Protein AF-A0A2S6AYX5-F1 (afdb_monomer_lite)

pLDDT: mean 84.14, std 11.58, range [57.25, 97.19]

Foldseek 3Di:
DDDDDDDCVPDPVNVVVDVVVDDDPQQPPWDQAPVRDIGGNDDPVVVCVSPVVDDDDDPPDDDPDDFDDPDPVSVVVVVVD

Sequence (81 aa):
YPNVTLDAEQDADSVALLEGLTPHRDDFPLVVCPNGTVLRNPDEGQLASCLGLIPDFDPAHVYDVAIVGAGPAGLAAAVYA

Radius of gyration: 18.16 Å; chains: 1; bounding box: 45×23×44 Å

Secondary structure (DSSP, 8-state):
-------TTT-HHHHHHHHHH-S-GGGPSEEE-TTS-EEES--HHHHHHHTT-SPPP-TTPPPS------SHHHHHHHT--

Structure (mmCIF, N/CA/C/O backbone):
data_AF-A0A2S6AYX5-F1
#
_entry.id   AF-A0A2S6AYX5-F1
#
loop_
_atom_site.group_PDB
_atom_site.id
_atom_site.type_symbol
_atom_site.label_atom_id
_atom_site.label_alt_id
_atom_site.label_comp_id
_atom_site.label_asym_id
_atom_site.label_entity_id
_atom_site.label_seq_id
_atom_site.pdbx_PDB_ins_code
_atom_site.Cartn_x
_atom_site.Cartn_y
_atom_site.Cartn_z
_atom_site.occupancy
_atom_site.B_iso_or_equiv
_atom_site.auth_seq_id
_atom_site.auth_comp_id
_atom_site.auth_asym_id
_atom_site.auth_atom_id
_atom_site.pdbx_PDB_model_num
ATOM 1 N N . TYR A 1 1 ? 4.528 0.127 11.150 1.00 57.25 1 TYR A N 1
ATOM 2 C CA . TYR A 1 1 ? 3.402 0.989 11.548 1.00 57.25 1 TYR A CA 1
ATOM 3 C C . TYR A 1 1 ? 2.776 0.418 12.806 1.00 57.25 1 TYR A C 1
ATOM 5 O O . TYR A 1 1 ? 2.349 -0.733 12.756 1.00 57.25 1 TYR A O 1
ATOM 13 N N . PRO A 1 2 ? 2.788 1.138 13.939 1.00 77.31 2 PRO A N 1
ATOM 14 C CA . PRO A 1 2 ? 2.003 0.726 15.095 1.00 77.31 2 PRO A CA 1
ATOM 15 C C . PRO A 1 2 ? 0.518 0.798 14.718 1.00 77.31 2 PRO A C 1
ATOM 17 O O . PRO A 1 2 ? 0.074 1.790 14.147 1.00 77.31 2 PRO A O 1
ATOM 20 N N . ASN A 1 3 ? -0.223 -0.268 14.994 1.00 79.38 3 ASN A N 1
ATOM 21 C CA . ASN A 1 3 ? -1.674 -0.316 14.866 1.00 79.38 3 ASN A CA 1
ATOM 22 C C . ASN A 1 3 ? -2.261 -0.715 16.224 1.00 79.38 3 ASN A C 1
ATOM 24 O O . ASN A 1 3 ? -1.592 -1.375 17.020 1.00 79.38 3 ASN A O 1
ATOM 28 N N . VAL A 1 4 ? -3.490 -0.284 16.488 1.00 84.25 4 VAL A N 1
ATOM 29 C CA . VAL A 1 4 ? -4.283 -0.736 17.633 1.00 84.25 4 VAL A CA 1
ATOM 30 C C . VAL A 1 4 ? -5.484 -1.460 17.054 1.00 84.25 4 VAL A C 1
ATOM 32 O O . VAL A 1 4 ? -6.174 -0.913 16.198 1.00 84.25 4 VAL A O 1
ATOM 35 N N . THR A 1 5 ? -5.699 -2.694 17.496 1.00 83.81 5 THR A N 1
ATOM 36 C CA . THR A 1 5 ? -6.848 -3.501 17.085 1.00 83.81 5 THR A CA 1
ATOM 37 C C . THR A 1 5 ? -7.836 -3.539 18.241 1.00 83.81 5 THR A C 1
ATOM 39 O O . THR A 1 5 ? -7.442 -3.846 19.365 1.00 83.81 5 THR A O 1
ATOM 42 N N . LEU A 1 6 ? -9.096 -3.218 17.963 1.00 79.00 6 LEU A N 1
ATOM 43 C CA . LEU A 1 6 ? -10.205 -3.327 18.907 1.00 79.00 6 LEU A CA 1
ATOM 44 C C . LEU A 1 6 ? -11.189 -4.357 18.356 1.00 79.00 6 LEU A C 1
ATOM 46 O O . LEU A 1 6 ? -11.556 -4.286 17.181 1.00 79.00 6 LEU A O 1
ATOM 50 N N . ASP A 1 7 ? -11.580 -5.319 19.187 1.00 77.19 7 ASP A N 1
ATOM 51 C CA . ASP A 1 7 ? -12.576 -6.322 18.818 1.00 77.19 7 ASP A CA 1
ATOM 52 C C . ASP A 1 7 ? -13.971 -5.829 19.216 1.00 77.19 7 ASP A C 1
ATOM 54 O O . ASP A 1 7 ? -14.333 -5.786 20.393 1.00 77.19 7 ASP A O 1
ATOM 58 N N . ALA A 1 8 ? -14.751 -5.477 18.197 1.00 69.12 8 ALA A N 1
ATOM 59 C CA . ALA A 1 8 ? -16.126 -5.016 18.315 1.00 69.12 8 ALA A CA 1
ATOM 60 C C . ALA A 1 8 ? -17.055 -5.998 19.048 1.00 69.12 8 ALA A C 1
ATOM 62 O O . ALA A 1 8 ? -18.063 -5.571 19.607 1.00 69.12 8 ALA A O 1
ATOM 63 N N . GLU A 1 9 ? -16.761 -7.303 19.023 1.00 69.94 9 GLU A N 1
ATOM 64 C CA . GLU A 1 9 ? -17.611 -8.320 19.651 1.00 69.94 9 GLU A CA 1
ATOM 65 C C . GLU A 1 9 ? -17.308 -8.518 21.141 1.00 69.94 9 GLU A C 1
ATOM 67 O O . GLU A 1 9 ? -18.156 -9.025 21.877 1.00 69.94 9 GLU A O 1
ATOM 72 N N . GLN A 1 10 ? -16.116 -8.120 21.595 1.00 69.50 10 GLN A N 1
ATOM 73 C CA . GLN A 1 10 ? -15.628 -8.388 22.954 1.00 69.50 10 GLN A CA 1
ATOM 74 C C . GLN A 1 10 ? -15.512 -7.132 23.827 1.00 69.50 10 GLN A C 1
ATOM 76 O O . GLN A 1 10 ? -15.384 -7.257 25.046 1.00 69.50 10 GLN A O 1
ATOM 81 N N . ASP A 1 11 ? -15.582 -5.937 23.238 1.00 66.44 11 ASP A N 1
ATOM 82 C CA . ASP A 1 11 ? -15.409 -4.665 23.939 1.00 66.44 11 ASP A CA 1
ATOM 83 C C . ASP A 1 11 ? -16.700 -3.823 23.921 1.00 66.44 11 ASP A C 1
ATOM 85 O O . ASP A 1 11 ? -17.113 -3.276 22.897 1.00 66.44 11 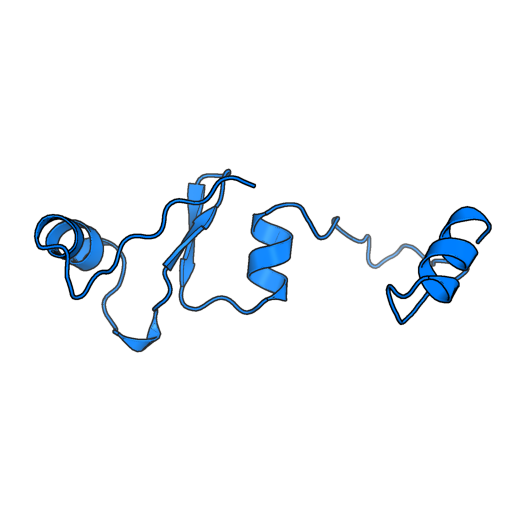ASP A O 1
ATOM 89 N N . ALA A 1 12 ? -17.351 -3.713 25.082 1.00 58.66 12 ALA A N 1
ATOM 90 C CA . ALA A 1 12 ? -18.635 -3.031 25.242 1.00 58.66 12 ALA A CA 1
ATOM 91 C C . ALA A 1 12 ? -18.574 -1.515 24.966 1.00 58.66 12 ALA A C 1
ATOM 93 O O . ALA A 1 12 ? -19.575 -0.951 24.520 1.00 58.66 12 ALA A O 1
ATOM 94 N N . ASP A 1 13 ? -17.420 -0.865 25.165 1.00 61.47 13 ASP A N 1
ATOM 95 C CA . ASP A 1 13 ? -17.241 0.564 24.862 1.00 61.47 13 ASP A CA 1
ATOM 96 C C . ASP A 1 13 ? -17.047 0.800 23.351 1.00 61.47 13 ASP A C 1
ATOM 98 O O . ASP A 1 13 ? -17.341 1.882 22.835 1.00 61.47 13 ASP A O 1
ATOM 102 N N . SER A 1 14 ? -16.625 -0.234 22.613 1.00 60.03 14 SER A N 1
ATOM 103 C CA . SER A 1 14 ? -16.484 -0.190 21.152 1.00 60.03 14 SER A CA 1
ATOM 104 C C . SER A 1 14 ? -17.839 -0.145 20.441 1.00 60.03 14 SER A C 1
ATOM 106 O O . SER A 1 14 ? -17.970 0.505 19.405 1.00 60.03 14 SER A O 1
ATOM 108 N N . VAL A 1 15 ? -18.877 -0.767 21.010 1.00 58.47 15 VAL A N 1
ATOM 109 C CA . VAL A 1 15 ? -20.209 -0.892 20.391 1.00 58.47 15 VAL A CA 1
ATOM 110 C C . VAL A 1 15 ? -20.869 0.472 20.146 1.00 58.47 15 VAL A C 1
ATOM 112 O O . VAL A 1 15 ? -21.382 0.714 19.056 1.00 58.47 15 VAL A O 1
ATOM 115 N N . ALA A 1 16 ? -20.786 1.404 21.100 1.00 61.19 16 ALA A N 1
ATOM 116 C CA . ALA A 1 16 ? -21.385 2.738 20.966 1.00 61.19 16 ALA A CA 1
ATOM 117 C C . ALA A 1 16 ? -20.692 3.612 19.899 1.00 61.19 16 ALA A C 1
ATOM 119 O O . ALA A 1 16 ? -21.328 4.444 19.252 1.00 61.19 16 ALA A O 1
ATOM 120 N N . LEU A 1 17 ? -19.385 3.417 19.692 1.00 63.53 17 LEU A N 1
ATOM 121 C CA . LEU A 1 17 ? -18.607 4.101 18.652 1.00 63.53 17 LEU A CA 1
ATOM 122 C C . LEU A 1 17 ? -18.932 3.535 17.256 1.00 63.53 17 LEU A C 1
ATOM 124 O O . LEU A 1 17 ? -18.960 4.271 16.269 1.00 63.53 17 LEU A O 1
ATOM 128 N N . LEU A 1 18 ? -19.231 2.235 17.184 1.00 63.56 18 LEU A N 1
ATOM 129 C CA . LEU A 1 18 ? -19.572 1.525 15.950 1.00 63.56 18 LEU A CA 1
ATOM 130 C C . LEU A 1 18 ? -20.974 1.857 15.434 1.00 63.56 18 LEU A C 1
ATOM 132 O O . LEU A 1 18 ? -21.132 2.013 14.222 1.00 63.56 18 LEU A O 1
ATOM 136 N N . GLU A 1 19 ? -21.953 2.061 16.324 1.00 63.00 19 GLU A N 1
ATOM 137 C CA . GLU A 1 19 ? -23.319 2.475 15.954 1.00 63.00 19 GLU A CA 1
ATOM 138 C C . GLU A 1 19 ? -23.350 3.785 15.142 1.00 63.00 19 GLU A C 1
ATOM 140 O O . GLU A 1 19 ? -24.236 3.978 14.308 1.00 63.00 19 GLU A O 1
ATOM 145 N N . GLY A 1 20 ? -22.368 4.676 15.334 1.00 64.62 20 GLY A N 1
ATOM 146 C CA . GLY A 1 20 ? -22.240 5.922 14.571 1.00 64.62 20 GLY A CA 1
ATOM 147 C C . GLY A 1 20 ? -21.427 5.814 13.275 1.00 64.62 20 GLY A C 1
ATOM 148 O O . GLY A 1 20 ? -21.550 6.677 12.405 1.00 64.62 20 GLY A O 1
ATOM 149 N N . LEU A 1 21 ? -20.585 4.786 13.131 1.00 67.06 21 LEU A N 1
ATOM 150 C CA . LEU A 1 21 ? -19.608 4.684 12.041 1.00 67.06 21 LEU A CA 1
ATOM 151 C C . LEU A 1 21 ? -20.055 3.758 10.913 1.00 67.06 21 LEU A C 1
ATOM 153 O O . LEU A 1 21 ? -19.662 3.985 9.759 1.00 67.06 21 LEU A O 1
ATOM 157 N N . THR A 1 22 ? -20.863 2.736 11.216 1.00 65.81 22 THR A N 1
ATOM 158 C CA . THR A 1 22 ? -21.240 1.752 10.203 1.00 65.81 22 THR A CA 1
ATOM 159 C C . THR A 1 22 ? -22.561 1.025 10.506 1.00 65.81 22 THR A C 1
ATOM 161 O O . THR A 1 22 ? -22.747 0.536 11.617 1.00 65.81 22 THR A O 1
ATOM 164 N N . PRO A 1 23 ? -23.500 0.943 9.541 1.00 66.44 23 PRO A N 1
ATOM 165 C CA . PRO A 1 23 ? -24.806 0.320 9.757 1.00 66.44 23 PRO A CA 1
ATOM 166 C C . PRO A 1 23 ? -24.823 -1.204 9.537 1.00 66.44 23 PRO A C 1
ATOM 168 O O . PRO A 1 23 ? -25.796 -1.852 9.932 1.00 66.44 23 PRO A O 1
ATOM 171 N N . HIS A 1 24 ? -23.798 -1.795 8.903 1.00 76.88 24 HIS A N 1
ATOM 172 C CA . HIS A 1 24 ? -23.807 -3.205 8.500 1.00 76.88 24 HIS A CA 1
ATOM 173 C C . HIS A 1 24 ? -22.557 -3.973 8.956 1.00 76.88 24 HIS A C 1
ATOM 175 O O . HIS A 1 24 ? -21.445 -3.456 8.950 1.00 76.88 24 HIS A O 1
ATOM 181 N N . ARG A 1 25 ? -22.730 -5.255 9.318 1.00 76.81 25 ARG A N 1
ATOM 182 C CA . ARG A 1 25 ? -21.611 -6.153 9.681 1.00 76.81 25 ARG A CA 1
ATOM 183 C C . ARG A 1 25 ? -20.616 -6.365 8.537 1.00 76.81 25 ARG A C 1
ATOM 185 O O . ARG A 1 25 ? -19.445 -6.606 8.802 1.00 76.81 25 ARG A O 1
ATOM 192 N N . ASP A 1 26 ? -21.070 -6.249 7.295 1.00 83.56 26 ASP A N 1
ATOM 193 C CA . ASP A 1 26 ? -20.231 -6.452 6.109 1.00 83.56 26 ASP A CA 1
ATOM 194 C C . ASP A 1 26 ? -19.254 -5.289 5.860 1.00 83.56 26 ASP A C 1
ATOM 196 O O . ASP A 1 26 ? -18.378 -5.384 5.001 1.00 83.56 26 ASP A O 1
ATOM 200 N N . ASP A 1 27 ? -19.379 -4.202 6.630 1.00 84.69 27 ASP A N 1
ATOM 201 C CA . ASP A 1 27 ? -18.470 -3.058 6.589 1.00 84.69 27 ASP A CA 1
ATOM 202 C C . ASP A 1 27 ? -17.169 -3.299 7.372 1.00 84.69 27 ASP A C 1
ATOM 204 O O . ASP A 1 27 ? -16.238 -2.494 7.298 1.00 84.69 27 ASP A O 1
ATOM 208 N N . PHE A 1 28 ? -17.091 -4.384 8.147 1.00 84.19 28 PHE A N 1
ATOM 209 C CA . PHE A 1 28 ? -15.891 -4.724 8.899 1.00 84.19 28 PHE A CA 1
ATOM 210 C C . PHE A 1 28 ? -14.849 -5.437 8.021 1.00 84.19 28 PHE A C 1
ATOM 212 O O . PHE A 1 28 ? -15.216 -6.226 7.151 1.00 84.19 28 PHE A O 1
ATOM 219 N N . PRO A 1 29 ? -13.546 -5.218 8.285 1.00 88.44 29 PRO A N 1
ATOM 220 C CA . PRO A 1 29 ? -13.003 -4.338 9.323 1.00 88.44 29 PRO A CA 1
ATOM 221 C C . PRO A 1 29 ? -13.100 -2.849 8.955 1.00 88.44 29 PRO A C 1
ATOM 223 O O . PRO A 1 29 ? -12.954 -2.466 7.795 1.00 88.44 29 PRO A O 1
ATOM 226 N N . LEU A 1 30 ? -13.292 -2.002 9.970 1.00 89.00 30 LEU A N 1
ATOM 227 C CA . LEU A 1 30 ? -13.131 -0.556 9.832 1.00 89.00 30 LEU A CA 1
ATOM 228 C C . LEU A 1 30 ? -11.664 -0.182 10.042 1.00 89.00 30 LEU A C 1
ATOM 230 O O . LEU A 1 30 ? -11.044 -0.618 11.013 1.00 89.00 30 LEU A O 1
ATOM 234 N N . VAL A 1 31 ? -11.118 0.661 9.169 1.00 90.06 31 VAL A N 1
ATOM 235 C CA . VAL A 1 31 ? -9.736 1.148 9.280 1.00 90.06 31 VAL A CA 1
ATOM 236 C C . VAL A 1 31 ? -9.733 2.666 9.335 1.00 90.06 31 VAL A C 1
ATOM 238 O O . VAL A 1 31 ? -10.184 3.320 8.400 1.00 90.06 31 VAL A O 1
ATOM 241 N N . VAL A 1 32 ? -9.181 3.231 10.410 1.00 89.69 32 VAL A N 1
ATOM 242 C CA . VAL A 1 32 ? -8.930 4.674 10.517 1.00 89.69 32 VAL A CA 1
ATOM 243 C C . VAL A 1 32 ? -7.502 4.957 10.061 1.00 89.69 32 VAL A C 1
ATOM 245 O O . VAL A 1 32 ? -6.533 4.593 10.726 1.00 89.69 32 VAL A O 1
ATOM 248 N N . CYS A 1 33 ? -7.375 5.592 8.903 1.00 90.81 33 CYS A N 1
ATOM 249 C CA 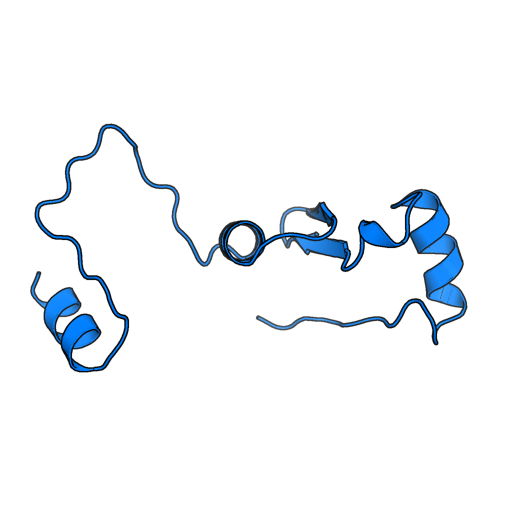. CYS A 1 33 ? -6.103 5.975 8.307 1.00 90.81 33 CYS A CA 1
ATOM 250 C C . CYS A 1 33 ? -5.430 7.113 9.096 1.00 90.81 33 CYS A C 1
ATOM 252 O O . CYS A 1 33 ? -6.124 7.930 9.708 1.00 90.81 33 CYS A O 1
ATOM 254 N N . PRO A 1 34 ? -4.094 7.269 9.015 1.00 87.19 34 PRO A N 1
ATOM 255 C CA . PRO A 1 34 ? -3.381 8.377 9.664 1.00 87.19 34 PRO A CA 1
ATOM 256 C C . PRO A 1 34 ? -3.874 9.778 9.262 1.00 87.19 34 PRO A C 1
ATOM 258 O O . PRO A 1 34 ? -3.726 10.727 10.024 1.00 87.19 34 PRO A O 1
ATOM 261 N N . ASN A 1 35 ? -4.472 9.911 8.074 1.00 85.44 35 ASN A N 1
ATOM 262 C CA . ASN A 1 35 ? -5.063 11.155 7.573 1.00 85.44 35 ASN A CA 1
ATOM 263 C C . ASN A 1 35 ? -6.518 11.392 8.045 1.00 85.44 35 ASN A C 1
ATOM 265 O O . ASN A 1 35 ? -7.141 12.358 7.614 1.00 85.44 35 ASN A O 1
ATOM 269 N N . GLY A 1 36 ? -7.068 10.516 8.894 1.00 87.44 36 GLY A N 1
ATOM 270 C CA . GLY A 1 36 ? -8.438 10.593 9.412 1.00 87.44 36 GLY A CA 1
ATOM 271 C C . GLY A 1 36 ? -9.510 9.960 8.518 1.00 87.44 36 GLY A C 1
ATOM 272 O O . GLY A 1 36 ? -10.678 9.945 8.900 1.00 87.44 36 GLY A O 1
ATOM 273 N N . THR A 1 37 ? -9.145 9.421 7.350 1.00 89.69 37 THR A N 1
ATOM 274 C CA . THR A 1 37 ? -10.086 8.689 6.483 1.00 89.69 37 THR A CA 1
ATOM 275 C C . THR A 1 37 ? -10.511 7.388 7.157 1.00 89.69 37 THR A C 1
ATOM 277 O O . THR A 1 37 ? -9.669 6.679 7.703 1.00 89.69 37 THR A O 1
ATOM 280 N N . VAL A 1 38 ? -11.799 7.051 7.086 1.00 89.81 38 VAL A N 1
ATOM 281 C CA . VAL A 1 38 ? -12.322 5.765 7.562 1.00 89.81 38 VAL A CA 1
ATOM 282 C C . VAL A 1 38 ? -12.641 4.886 6.359 1.00 89.81 38 VAL A C 1
ATOM 284 O O . VAL A 1 38 ? -13.495 5.238 5.547 1.00 89.81 38 VAL A O 1
ATOM 287 N N . LEU A 1 39 ? -11.954 3.753 6.242 1.00 91.31 39 LEU A N 1
ATOM 288 C CA . LEU A 1 39 ? -12.243 2.726 5.247 1.00 91.31 39 LEU A CA 1
ATOM 289 C C . LEU A 1 39 ? -13.158 1.657 5.846 1.00 91.31 39 LEU A C 1
ATOM 291 O O . LEU A 1 39 ? -13.021 1.311 7.021 1.00 91.31 39 LEU A O 1
ATOM 295 N N . ARG A 1 40 ? -14.068 1.134 5.022 1.00 91.62 40 ARG A N 1
ATOM 296 C CA . ARG A 1 40 ? -15.000 0.053 5.365 1.00 91.62 40 ARG A CA 1
ATOM 297 C C . ARG A 1 40 ? -14.681 -1.156 4.506 1.00 91.62 40 ARG A C 1
ATOM 299 O O . ARG A 1 40 ? -14.682 -1.012 3.287 1.00 91.62 40 ARG A O 1
ATOM 306 N N . ASN A 1 41 ? -14.387 -2.284 5.145 1.00 92.38 41 ASN A N 1
ATOM 307 C CA . ASN A 1 41 ? -13.989 -3.537 4.507 1.00 92.38 41 ASN A CA 1
ATOM 308 C C . ASN A 1 41 ? -13.013 -3.322 3.326 1.00 92.38 41 ASN A C 1
ATOM 310 O O . ASN A 1 41 ? -13.334 -3.678 2.188 1.00 92.38 41 ASN A O 1
ATOM 314 N N . PRO A 1 42 ? -11.869 -2.640 3.555 1.00 94.19 42 PRO A N 1
ATOM 315 C CA . PRO A 1 42 ? -10.963 -2.306 2.471 1.00 94.19 42 PRO A CA 1
ATOM 316 C C . PRO A 1 42 ? -10.253 -3.540 1.928 1.00 94.19 42 PRO A C 1
ATOM 318 O O . PRO A 1 42 ? -9.884 -4.444 2.681 1.00 94.19 42 PRO A O 1
ATOM 321 N N . ASP A 1 43 ? -9.964 -3.518 0.631 1.00 94.62 43 ASP A N 1
ATOM 322 C CA . ASP A 1 43 ? -8.986 -4.436 0.059 1.00 94.62 43 ASP A CA 1
ATOM 323 C C . ASP A 1 43 ? -7.544 -4.051 0.455 1.00 94.62 43 ASP A C 1
ATOM 325 O O . ASP A 1 43 ? -7.265 -2.978 1.006 1.00 94.62 43 ASP A O 1
ATOM 329 N N . GLU A 1 44 ? -6.599 -4.951 0.179 1.00 92.75 44 GLU A N 1
ATOM 330 C CA . GLU A 1 44 ? -5.185 -4.757 0.514 1.00 92.75 44 GLU A CA 1
ATOM 331 C C . GLU A 1 44 ? -4.580 -3.514 -0.157 1.00 92.75 44 GLU A C 1
ATOM 333 O O . GLU A 1 44 ? -3.737 -2.845 0.442 1.00 92.75 44 GLU A O 1
ATOM 338 N N . GLY A 1 45 ? -5.015 -3.180 -1.376 1.00 92.19 45 GLY A N 1
ATOM 339 C CA . GLY A 1 45 ? -4.534 -2.019 -2.120 1.00 92.19 45 GLY A CA 1
ATOM 340 C C . GLY A 1 45 ? -5.009 -0.714 -1.492 1.00 92.19 45 GLY A C 1
ATOM 341 O O . GLY A 1 45 ? -4.203 0.180 -1.239 1.00 92.19 45 GLY A O 1
ATOM 342 N N . GLN A 1 46 ? -6.295 -0.630 -1.154 1.00 92.94 46 GLN A N 1
ATOM 343 C CA . GLN A 1 46 ? -6.878 0.510 -0.447 1.00 92.94 46 GLN A CA 1
ATOM 344 C C . GLN A 1 46 ? -6.202 0.733 0.908 1.00 92.94 46 GLN A C 1
ATOM 346 O O . GLN A 1 46 ? -5.858 1.868 1.253 1.00 92.94 46 GLN A O 1
ATOM 351 N N . LEU A 1 47 ? -5.959 -0.346 1.659 1.00 93.06 47 LEU A N 1
ATOM 352 C CA . LEU A 1 47 ? -5.235 -0.285 2.925 1.00 93.06 47 LEU A CA 1
ATOM 353 C C . LEU A 1 47 ? -3.788 0.187 2.728 1.00 93.06 47 LEU A C 1
ATOM 355 O O . LEU A 1 47 ? -3.313 1.058 3.458 1.00 93.06 47 LEU A O 1
ATOM 359 N N . ALA A 1 48 ? -3.084 -0.354 1.736 1.00 91.88 48 ALA A N 1
ATOM 360 C CA . ALA A 1 48 ? -1.700 0.006 1.464 1.00 91.88 48 ALA A CA 1
ATOM 361 C C . ALA A 1 48 ? -1.559 1.477 1.030 1.00 91.88 48 ALA A C 1
ATOM 363 O O . ALA A 1 48 ? -0.672 2.171 1.532 1.00 91.88 48 ALA A O 1
ATOM 364 N N . SER A 1 49 ? -2.462 1.991 0.190 1.00 91.19 49 SER A N 1
ATOM 365 C CA . SER A 1 49 ? -2.535 3.420 -0.147 1.00 91.19 49 SER A CA 1
ATOM 366 C C . SER A 1 49 ? -2.825 4.285 1.084 1.00 91.19 49 SER A C 1
ATOM 368 O O . SER A 1 49 ? -2.129 5.267 1.327 1.00 91.19 49 SER A O 1
ATOM 370 N N . CYS A 1 50 ? -3.793 3.894 1.917 1.00 91.19 50 CYS A N 1
ATOM 371 C CA . CYS A 1 50 ? -4.127 4.577 3.175 1.00 91.19 50 CYS A CA 1
ATOM 372 C C . CYS A 1 50 ? -2.937 4.689 4.145 1.00 91.19 50 CYS A C 1
ATOM 374 O O . CYS A 1 50 ? -2.782 5.700 4.833 1.00 91.19 50 CYS A O 1
ATOM 376 N N . LEU A 1 51 ? -2.077 3.670 4.186 1.00 90.44 51 LEU A N 1
ATOM 377 C CA . LEU A 1 51 ? -0.862 3.646 5.003 1.00 90.44 51 LEU A CA 1
ATOM 378 C C . LEU A 1 51 ? 0.335 4.367 4.351 1.00 90.44 51 LEU A C 1
ATOM 380 O O . LEU A 1 51 ? 1.397 4.464 4.972 1.00 90.44 51 LEU A O 1
ATOM 384 N N . GLY A 1 52 ? 0.182 4.866 3.120 1.00 89.12 52 GLY A N 1
ATOM 385 C CA . GLY A 1 52 ? 1.260 5.483 2.344 1.00 89.12 52 GLY A CA 1
ATOM 386 C C . GLY A 1 52 ? 2.327 4.487 1.879 1.00 89.12 52 GLY A C 1
ATOM 387 O O . GLY A 1 52 ? 3.475 4.872 1.679 1.00 89.12 52 GLY A O 1
ATOM 388 N N . LEU A 1 53 ? 1.975 3.202 1.755 1.00 89.94 53 LEU A N 1
ATOM 389 C CA . LEU A 1 53 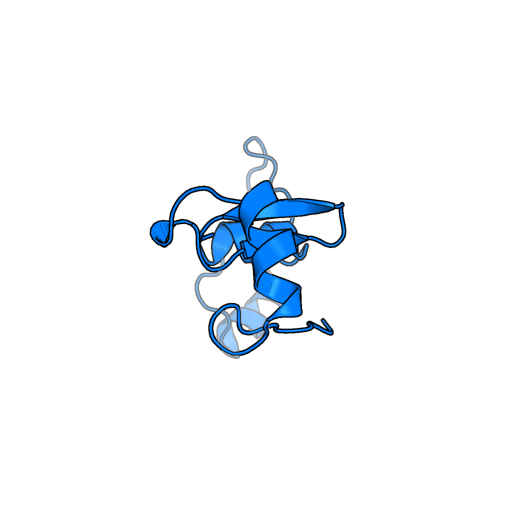? 2.868 2.147 1.258 1.00 89.94 53 LEU A CA 1
ATOM 390 C C . LEU A 1 53 ? 2.931 2.115 -0.271 1.00 89.94 53 LEU A C 1
ATOM 392 O O . LEU A 1 53 ? 3.936 1.686 -0.835 1.00 89.94 53 LEU A O 1
ATOM 396 N N . ILE A 1 54 ? 1.856 2.549 -0.928 1.00 88.50 54 ILE A N 1
ATOM 397 C CA . ILE A 1 54 ? 1.773 2.678 -2.382 1.00 88.50 54 ILE A CA 1
ATOM 398 C C . ILE A 1 54 ? 1.891 4.170 -2.715 1.00 88.50 54 ILE A C 1
ATOM 400 O O . ILE A 1 54 ? 1.070 4.945 -2.220 1.00 88.50 54 ILE A O 1
ATOM 404 N N . PRO A 1 55 ? 2.892 4.591 -3.508 1.00 85.88 55 PRO A N 1
ATOM 405 C CA . PRO A 1 55 ? 2.984 5.968 -3.972 1.00 85.88 55 PRO A CA 1
ATOM 406 C C . PRO A 1 55 ? 1.901 6.262 -5.015 1.00 85.88 55 PRO A C 1
ATOM 408 O O . PRO A 1 55 ? 1.418 5.360 -5.700 1.00 85.88 55 PRO A O 1
ATOM 411 N N . ASP A 1 56 ? 1.563 7.537 -5.179 1.00 86.06 56 ASP A N 1
ATOM 412 C CA . ASP A 1 56 ? 0.709 7.963 -6.283 1.00 86.06 56 ASP A CA 1
ATOM 413 C C . ASP A 1 56 ? 1.477 7.839 -7.606 1.00 86.06 56 ASP A C 1
ATOM 415 O O . ASP A 1 56 ? 2.547 8.429 -7.783 1.00 86.06 56 ASP A O 1
ATOM 419 N N . PHE A 1 57 ? 0.931 7.061 -8.539 1.00 86.56 57 PHE A N 1
ATOM 420 C CA . PHE A 1 57 ? 1.480 6.907 -9.883 1.00 86.56 57 PHE A CA 1
ATOM 421 C C . PHE A 1 57 ? 0.816 7.907 -10.828 1.00 86.56 57 PHE A C 1
ATOM 423 O O . PHE A 1 57 ? -0.411 7.954 -10.923 1.00 86.56 57 PHE A O 1
ATOM 430 N N . ASP A 1 58 ? 1.618 8.683 -11.557 1.00 92.00 58 ASP A N 1
ATOM 431 C CA . ASP A 1 58 ? 1.110 9.514 -12.647 1.00 92.00 58 ASP A CA 1
ATOM 432 C C . ASP A 1 58 ? 0.740 8.610 -13.839 1.00 92.00 58 ASP A C 1
ATOM 434 O O . ASP A 1 58 ? 1.630 7.982 -14.419 1.00 92.00 58 ASP A O 1
ATOM 438 N N . PRO A 1 59 ? -0.543 8.532 -14.243 1.00 92.06 59 PRO A N 1
ATOM 439 C CA . PRO A 1 59 ? -0.966 7.680 -15.351 1.00 92.06 59 PRO A CA 1
ATOM 440 C C . PRO A 1 59 ? -0.402 8.119 -16.711 1.00 92.06 59 PRO A C 1
ATOM 442 O O . PRO A 1 59 ? -0.443 7.337 -17.659 1.00 92.06 59 PRO A O 1
ATOM 445 N N . ALA A 1 60 ? 0.100 9.353 -16.836 1.00 95.69 60 ALA A N 1
ATOM 446 C CA . ALA A 1 60 ? 0.771 9.830 -18.042 1.00 95.69 60 ALA A CA 1
ATOM 447 C C . ALA A 1 60 ? 2.268 9.478 -18.072 1.00 95.69 60 ALA A C 1
ATOM 449 O O . ALA A 1 60 ? 2.908 9.611 -19.120 1.00 95.69 60 ALA A O 1
ATOM 450 N N . HIS A 1 61 ? 2.836 9.039 -16.947 1.00 94.62 61 HIS A N 1
ATOM 451 C CA . HIS A 1 61 ? 4.245 8.696 -16.859 1.00 94.62 61 HIS A CA 1
ATOM 452 C C . HIS A 1 61 ? 4.509 7.306 -17.444 1.00 94.62 61 HIS A C 1
ATOM 454 O O . HIS A 1 61 ? 3.885 6.315 -17.068 1.00 94.62 61 HIS A O 1
ATOM 460 N N . VAL A 1 62 ? 5.471 7.231 -18.364 1.00 95.06 62 VAL A N 1
ATOM 461 C CA . VAL A 1 62 ? 5.941 5.969 -18.938 1.00 95.06 62 VAL A CA 1
ATOM 462 C C . VAL A 1 62 ? 7.207 5.558 -18.206 1.00 95.06 62 VAL A C 1
ATOM 464 O O . VAL A 1 62 ? 8.197 6.283 -18.229 1.00 95.06 62 VAL A O 1
ATOM 467 N N . TYR A 1 63 ? 7.162 4.390 -17.575 1.00 91.88 63 TYR A N 1
ATOM 468 C CA . TYR A 1 63 ? 8.314 3.780 -16.922 1.00 91.88 63 TYR A CA 1
ATOM 469 C C . TYR A 1 63 ? 9.093 2.919 -17.921 1.00 91.88 63 TYR A C 1
ATOM 471 O O . TYR A 1 63 ? 8.489 2.192 -18.711 1.00 91.88 63 TYR A O 1
ATOM 479 N N . ASP A 1 64 ? 10.423 2.952 -17.848 1.00 94.19 64 ASP A N 1
ATOM 480 C CA . ASP A 1 64 ? 11.286 2.133 -18.709 1.00 94.19 64 ASP A CA 1
ATOM 481 C C . ASP A 1 64 ? 11.220 0.638 -18.352 1.00 94.19 64 ASP A C 1
ATOM 483 O O . ASP A 1 64 ? 11.362 -0.229 -19.218 1.00 94.19 64 ASP A O 1
ATOM 487 N N . VAL A 1 65 ? 10.985 0.323 -17.072 1.00 93.25 65 VAL A N 1
ATOM 488 C CA . VAL A 1 65 ? 11.001 -1.044 -16.536 1.00 93.25 65 VAL A CA 1
ATOM 489 C C . VAL A 1 65 ? 9.883 -1.242 -15.512 1.00 93.25 65 VAL A C 1
ATOM 491 O O . VAL A 1 65 ? 9.625 -0.382 -14.673 1.00 93.25 65 VAL A O 1
ATOM 494 N N . ALA A 1 66 ? 9.256 -2.422 -15.540 1.00 93.69 66 ALA A N 1
ATOM 495 C CA . ALA A 1 66 ? 8.350 -2.902 -14.500 1.00 93.69 66 ALA A CA 1
ATOM 496 C C . ALA A 1 66 ? 8.872 -4.222 -13.912 1.00 93.69 66 ALA A C 1
ATOM 498 O O . ALA A 1 66 ? 9.180 -5.161 -14.648 1.00 93.69 66 ALA A O 1
ATOM 499 N N . ILE A 1 67 ? 8.948 -4.308 -12.581 1.00 94.25 67 ILE A N 1
ATOM 500 C CA . ILE A 1 67 ? 9.421 -5.499 -11.861 1.00 94.25 67 ILE A CA 1
ATOM 501 C C . ILE A 1 67 ? 8.239 -6.150 -11.148 1.00 94.25 67 ILE A C 1
ATOM 503 O O . ILE A 1 67 ? 7.645 -5.564 -10.245 1.00 94.25 67 ILE A O 1
ATOM 507 N N . VAL A 1 68 ? 7.915 -7.387 -11.532 1.00 94.50 68 VAL A N 1
ATOM 508 C CA . VAL A 1 68 ? 6.838 -8.174 -10.917 1.00 94.50 68 VAL A CA 1
ATOM 509 C C . VAL A 1 68 ? 7.451 -9.246 -10.018 1.00 94.50 68 VAL A C 1
ATOM 511 O O . VAL A 1 68 ? 7.948 -10.265 -10.494 1.00 94.50 68 VAL A O 1
ATOM 514 N N . GLY A 1 69 ? 7.417 -9.001 -8.707 1.00 92.12 69 GLY A N 1
ATOM 515 C CA . GLY A 1 69 ? 7.897 -9.923 -7.676 1.00 92.12 69 GLY A CA 1
ATOM 516 C C . GLY A 1 69 ? 8.949 -9.299 -6.759 1.00 92.12 69 GLY A C 1
ATOM 517 O O . GLY A 1 69 ? 10.090 -9.084 -7.155 1.00 92.12 69 GLY A O 1
ATOM 518 N N . ALA A 1 70 ? 8.589 -9.086 -5.492 1.00 92.75 70 ALA A N 1
ATOM 519 C CA . ALA A 1 70 ? 9.453 -8.485 -4.468 1.00 92.75 70 ALA A CA 1
ATOM 520 C C . ALA A 1 70 ? 10.404 -9.499 -3.787 1.00 92.75 70 ALA A C 1
ATOM 522 O O . ALA A 1 70 ? 10.682 -9.409 -2.593 1.00 92.75 70 ALA A O 1
ATOM 523 N N . GLY A 1 71 ? 10.879 -10.504 -4.532 1.00 95.94 71 GLY A N 1
ATOM 524 C CA . GLY A 1 71 ? 11.878 -11.464 -4.050 1.00 95.94 71 GLY A CA 1
ATOM 525 C C . GLY A 1 71 ? 13.307 -10.905 -4.120 1.00 95.94 71 GLY A C 1
ATOM 526 O O . GLY A 1 71 ? 13.514 -9.839 -4.702 1.00 95.94 71 GLY A O 1
ATOM 527 N N . PRO A 1 72 ? 14.326 -11.632 -3.617 1.00 97.19 72 PRO A N 1
ATOM 528 C CA . PRO A 1 72 ? 15.711 -11.152 -3.616 1.00 97.19 72 PRO A CA 1
ATOM 529 C C . PRO A 1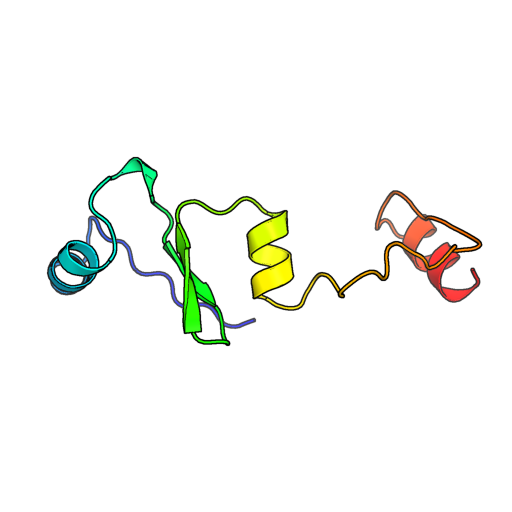 72 ? 16.214 -10.735 -5.003 1.00 97.19 72 PRO A C 1
ATOM 531 O O . PRO A 1 72 ? 16.853 -9.698 -5.136 1.00 97.19 72 PRO A O 1
ATOM 534 N N . ALA A 1 73 ? 15.879 -11.506 -6.043 1.00 95.00 73 ALA A N 1
ATOM 535 C CA . ALA A 1 73 ? 16.257 -11.187 -7.418 1.00 95.00 73 ALA A CA 1
ATOM 536 C C . ALA A 1 73 ? 15.549 -9.928 -7.952 1.00 95.00 73 ALA A C 1
ATOM 538 O O . ALA A 1 73 ? 16.190 -9.097 -8.585 1.00 95.00 73 ALA A O 1
ATOM 539 N N . GLY A 1 74 ? 14.251 -9.765 -7.673 1.00 95.81 74 GLY A N 1
ATOM 540 C CA . GLY A 1 74 ? 13.483 -8.598 -8.116 1.00 95.81 74 GLY A CA 1
ATOM 541 C C . GLY A 1 74 ? 13.920 -7.315 -7.413 1.00 95.81 74 GLY A C 1
ATOM 542 O O . GLY A 1 74 ? 14.141 -6.300 -8.066 1.00 95.81 74 GLY A O 1
ATOM 543 N N . LEU A 1 75 ? 14.144 -7.376 -6.097 1.00 94.00 75 LEU A N 1
ATOM 544 C CA . LEU A 1 75 ? 14.685 -6.248 -5.337 1.00 94.00 75 LEU A CA 1
ATOM 545 C C . LEU A 1 75 ? 16.114 -5.900 -5.774 1.00 94.00 75 LEU A C 1
ATOM 547 O O . LEU A 1 75 ? 16.433 -4.723 -5.894 1.00 94.00 75 LEU A O 1
ATOM 551 N N . ALA A 1 76 ? 16.960 -6.895 -6.065 1.00 94.12 76 ALA A N 1
ATOM 552 C CA . ALA A 1 76 ? 18.301 -6.648 -6.594 1.00 94.12 76 ALA A CA 1
ATOM 553 C C . ALA A 1 76 ? 18.267 -5.989 -7.983 1.00 94.12 76 ALA A C 1
ATOM 555 O O . ALA A 1 76 ? 19.055 -5.081 -8.239 1.00 94.12 76 ALA A O 1
ATOM 556 N N . ALA A 1 77 ? 17.346 -6.405 -8.859 1.00 93.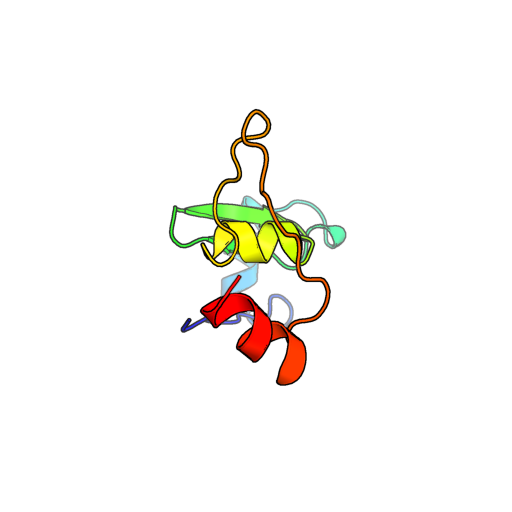50 77 ALA A N 1
ATOM 557 C CA . ALA A 1 77 ? 17.146 -5.769 -10.158 1.00 93.50 77 ALA A CA 1
ATOM 558 C C . ALA A 1 77 ? 16.677 -4.310 -10.013 1.00 93.50 77 ALA A C 1
ATOM 560 O O . ALA A 1 77 ? 17.183 -3.449 -10.720 1.00 93.50 77 ALA A O 1
ATOM 561 N N . ALA A 1 78 ? 15.789 -4.015 -9.055 1.00 92.62 78 ALA A N 1
ATOM 562 C CA . ALA A 1 78 ? 15.243 -2.672 -8.833 1.00 92.62 78 ALA A CA 1
ATOM 563 C C . ALA A 1 78 ? 16.292 -1.620 -8.438 1.00 92.62 78 ALA A C 1
ATOM 565 O O . ALA A 1 78 ? 16.097 -0.439 -8.698 1.00 92.62 78 ALA A O 1
ATOM 566 N N . VAL A 1 79 ? 17.405 -2.031 -7.819 1.00 91.06 79 VAL A N 1
ATOM 567 C CA . VAL A 1 79 ? 18.502 -1.120 -7.437 1.00 91.06 79 VAL A CA 1
ATOM 568 C C . VAL A 1 79 ? 19.281 -0.607 -8.659 1.00 91.06 79 VAL A C 1
ATOM 570 O O . VAL A 1 79 ? 19.891 0.457 -8.582 1.00 91.06 79 VAL A O 1
ATOM 573 N N . TYR A 1 80 ? 19.265 -1.349 -9.771 1.00 85.31 80 TYR A N 1
ATOM 574 C CA . TYR A 1 80 ? 20.040 -1.060 -10.986 1.00 85.31 80 TYR A CA 1
ATOM 575 C C . TYR A 1 80 ? 19.178 -0.929 -12.251 1.00 85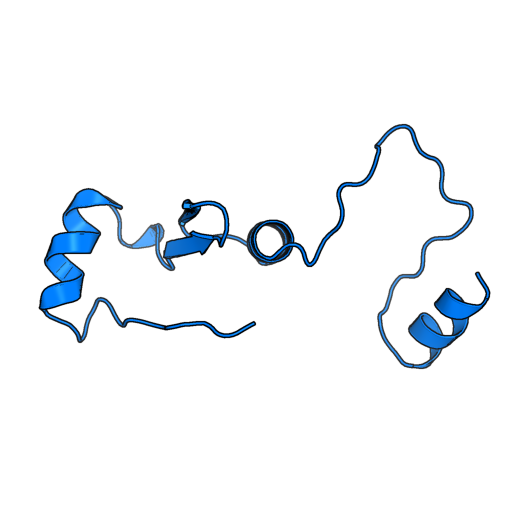.31 80 TYR A C 1
ATOM 577 O O . TYR A 1 80 ? 19.726 -0.971 -13.354 1.00 85.31 80 TYR A O 1
ATOM 585 N N . ALA A 1 81 ? 17.856 -0.847 -12.086 1.00 78.06 81 ALA A N 1
ATOM 586 C CA . ALA A 1 81 ? 16.902 -0.674 -13.176 1.00 78.06 81 ALA A CA 1
ATOM 587 C C . ALA A 1 81 ? 16.994 0.723 -13.801 1.00 78.06 81 ALA A C 1
ATOM 589 O O . ALA A 1 81 ? 17.361 1.679 -13.077 1.00 78.06 81 ALA A O 1
#